Protein AF-A0A1W9QVZ1-F1 (afdb_monomer_lite)

Sequence (62 aa):
MEENDCVASLHRVHATKIEDNKRTIAEVHAFFQFKEGMLMSCNERTKTIQGSPEDEDLGRRK

pLDDT: mean 81.62, std 15.98, range [45.62, 95.0]

Radius of gyration: 15.67 Å; chains: 1; bounding box: 39×16×42 Å

Secondary structure (DSSP, 8-state):
--GGGEEEEEEEEEEE-TTT--EEEEEEEEEEEEETTEEEEEEEEEEEE-S-TTHHHHTT--

Structure (mmCIF, N/CA/C/O backbone):
data_AF-A0A1W9QVZ1-F1
#
_entry.id   AF-A0A1W9QVZ1-F1
#
loop_
_atom_site.group_PDB
_atom_site.id
_atom_site.type_symbol
_atom_site.label_atom_id
_atom_site.label_alt_id
_atom_site.label_comp_id
_atom_site.label_asym_id
_atom_site.label_entity_id
_atom_site.label_seq_id
_atom_site.pdbx_PDB_ins_code
_atom_site.Cartn_x
_atom_site.Cartn_y
_atom_site.Cartn_z
_atom_site.occupancy
_atom_site.B_iso_or_equiv
_atom_site.auth_seq_id
_atom_site.auth_comp_id
_atom_site.auth_asym_id
_atom_site.auth_atom_id
_atom_site.pdbx_PDB_model_num
ATOM 1 N N . MET A 1 1 ? -20.917 -2.644 14.715 1.00 48.62 1 MET A N 1
ATOM 2 C CA . MET A 1 1 ? -19.553 -2.228 14.339 1.00 48.62 1 MET A CA 1
ATOM 3 C C . MET A 1 1 ? -19.641 -0.723 14.236 1.00 48.62 1 MET A C 1
ATOM 5 O O . MET A 1 1 ? -20.374 -0.259 13.376 1.00 48.62 1 MET A O 1
ATOM 9 N N . GLU A 1 2 ? -19.110 0.017 15.206 1.00 48.94 2 GLU A N 1
ATOM 10 C CA . GLU A 1 2 ? -19.186 1.480 15.154 1.00 48.94 2 GLU A CA 1
ATOM 11 C C . GLU A 1 2 ? -18.294 1.953 14.001 1.00 48.94 2 GLU A C 1
ATOM 13 O O . GLU A 1 2 ? -17.106 1.648 13.971 1.00 48.94 2 GLU A O 1
ATOM 18 N N . GLU A 1 3 ? -18.881 2.641 13.020 1.00 55.59 3 GLU A N 1
ATOM 19 C CA . GLU A 1 3 ? -18.203 3.142 11.811 1.00 55.59 3 GLU A CA 1
ATOM 20 C C . GLU A 1 3 ? -17.100 4.180 12.103 1.00 55.59 3 GLU A C 1
ATOM 22 O O . GLU A 1 3 ? -16.382 4.586 11.194 1.00 55.59 3 GLU A O 1
ATOM 27 N N . ASN A 1 4 ? -16.939 4.603 13.361 1.00 63.75 4 ASN A N 1
ATOM 28 C CA . ASN A 1 4 ? -16.183 5.800 13.736 1.00 63.75 4 ASN A CA 1
ATOM 29 C C . ASN A 1 4 ? -14.679 5.588 13.956 1.00 63.75 4 ASN A C 1
ATOM 31 O O . ASN A 1 4 ? -13.956 6.569 14.097 1.00 63.75 4 ASN A O 1
ATOM 35 N N . ASP A 1 5 ? -14.198 4.345 13.945 1.00 87.50 5 ASP A N 1
ATOM 36 C CA . ASP A 1 5 ? -12.783 4.036 14.188 1.00 87.50 5 ASP A CA 1
ATOM 37 C C . ASP A 1 5 ? -12.037 3.571 12.920 1.00 87.50 5 ASP A C 1
ATOM 39 O O . ASP A 1 5 ? -10.921 3.052 12.991 1.00 87.50 5 ASP A O 1
ATOM 43 N N . CYS A 1 6 ? -12.639 3.748 11.742 1.00 89.12 6 CYS A N 1
ATOM 44 C CA . CYS A 1 6 ? -12.042 3.377 10.463 1.00 89.12 6 CYS A CA 1
ATOM 45 C C . CYS A 1 6 ? -11.479 4.602 9.735 1.00 89.12 6 CYS A C 1
ATOM 47 O O .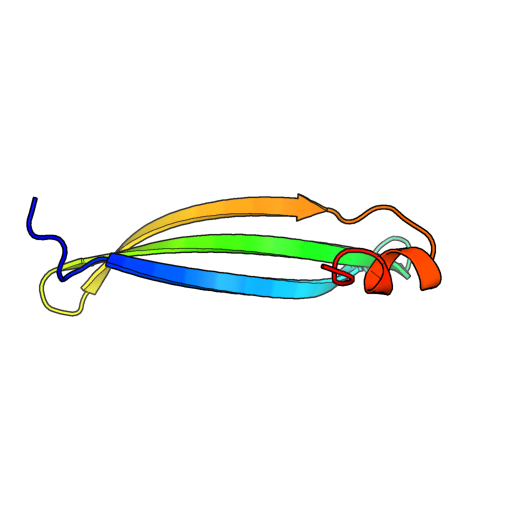 CYS A 1 6 ? -12.196 5.569 9.487 1.00 89.12 6 CYS A O 1
ATOM 49 N N . VAL A 1 7 ? -10.219 4.535 9.305 1.00 91.50 7 VAL A N 1
ATOM 50 C CA . VAL A 1 7 ? -9.601 5.540 8.427 1.00 91.50 7 VAL A CA 1
ATOM 51 C C . VAL A 1 7 ? -9.215 4.873 7.117 1.00 91.50 7 VAL A C 1
ATOM 53 O O . VAL A 1 7 ? -8.591 3.817 7.122 1.00 91.50 7 VAL A O 1
ATOM 56 N N . ALA A 1 8 ? -9.557 5.491 5.989 1.00 92.50 8 ALA A N 1
ATOM 57 C CA . ALA A 1 8 ? -9.100 5.053 4.676 1.00 92.50 8 ALA A CA 1
ATOM 58 C C . ALA A 1 8 ? -8.130 6.077 4.083 1.00 92.50 8 ALA A C 1
ATOM 60 O O . ALA A 1 8 ? -8.346 7.286 4.196 1.00 92.50 8 ALA A O 1
ATOM 61 N N . SER A 1 9 ? -7.082 5.601 3.418 1.00 93.06 9 SER A N 1
ATOM 62 C CA . SER A 1 9 ? -6.154 6.450 2.679 1.00 93.06 9 SER A CA 1
ATOM 63 C C . SER A 1 9 ? -5.827 5.872 1.305 1.00 93.06 9 SER A C 1
ATOM 65 O O . SER A 1 9 ? -5.888 4.665 1.060 1.00 93.06 9 SER A O 1
ATOM 67 N N . LEU A 1 10 ? -5.473 6.779 0.397 1.00 93.81 10 LEU A N 1
ATOM 68 C CA . LEU A 1 10 ? -5.011 6.465 -0.945 1.00 93.81 10 LEU A CA 1
ATOM 69 C C . LEU A 1 10 ? -3.633 7.091 -1.143 1.00 93.81 10 LEU A C 1
ATOM 71 O O . LEU A 1 10 ? -3.482 8.312 -1.068 1.00 93.81 10 LEU A O 1
ATOM 75 N N . HIS A 1 11 ? -2.637 6.256 -1.418 1.00 89.75 11 HIS A N 1
ATOM 76 C CA . HIS A 1 11 ? -1.259 6.685 -1.625 1.00 89.75 11 HIS A CA 1
ATOM 77 C C . HIS A 1 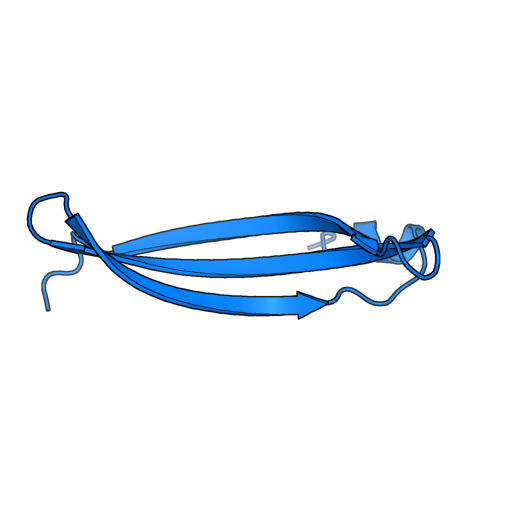11 ? -0.751 6.273 -3.001 1.00 89.75 11 HIS A C 1
ATOM 79 O O . HIS A 1 11 ? -1.083 5.203 -3.509 1.00 89.75 11 HIS A O 1
ATOM 85 N N . ARG A 1 12 ? 0.122 7.105 -3.576 1.00 90.50 12 ARG A N 1
ATOM 86 C CA . ARG A 1 12 ? 0.977 6.724 -4.700 1.00 90.50 12 ARG A CA 1
ATOM 87 C C . ARG A 1 12 ? 2.418 6.670 -4.208 1.00 90.50 12 ARG A C 1
ATOM 89 O O . ARG A 1 12 ? 2.957 7.673 -3.748 1.00 90.50 12 ARG A O 1
ATOM 96 N N . VAL A 1 13 ? 3.014 5.489 -4.280 1.00 90.81 13 VAL A N 1
ATOM 97 C CA . VAL A 1 13 ? 4.373 5.214 -3.815 1.00 90.81 13 VAL A CA 1
ATOM 98 C C . VAL A 1 13 ? 5.282 5.112 -5.026 1.00 90.81 13 VAL A C 1
ATOM 100 O O . VAL A 1 13 ? 5.037 4.304 -5.919 1.00 90.81 13 VAL A O 1
ATOM 103 N N . HIS A 1 14 ? 6.336 5.922 -5.042 1.00 90.69 14 HIS A N 1
ATOM 104 C CA . HIS A 1 14 ? 7.410 5.846 -6.025 1.00 90.69 14 HIS A CA 1
ATOM 105 C C . HIS A 1 14 ? 8.615 5.197 -5.349 1.00 90.69 14 HIS A C 1
ATOM 107 O O . HIS A 1 14 ? 9.147 5.736 -4.380 1.00 90.69 14 HIS A O 1
ATOM 113 N N . ALA A 1 15 ? 9.030 4.035 -5.842 1.00 89.31 15 ALA A N 1
ATOM 114 C CA . ALA A 1 15 ? 10.142 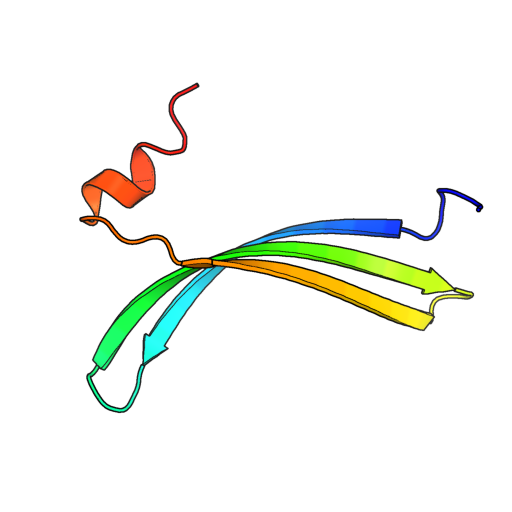3.278 -5.291 1.00 89.31 15 ALA A CA 1
ATOM 115 C C . ALA A 1 15 ? 11.158 2.946 -6.384 1.00 89.31 15 ALA A C 1
ATOM 117 O O . ALA A 1 15 ? 10.796 2.669 -7.526 1.00 89.31 15 ALA A O 1
ATOM 118 N N . THR A 1 16 ? 12.435 2.932 -6.018 1.00 90.38 16 THR A N 1
ATOM 119 C CA . THR A 1 16 ? 13.515 2.441 -6.877 1.00 90.38 16 THR A CA 1
ATOM 120 C C . THR A 1 16 ? 14.064 1.175 -6.247 1.00 90.38 16 THR A C 1
ATOM 122 O O . THR A 1 16 ? 14.547 1.207 -5.114 1.00 90.38 16 THR A O 1
ATOM 125 N N . LYS A 1 17 ? 13.974 0.050 -6.958 1.00 86.88 17 LYS A N 1
ATOM 126 C CA . LYS A 1 17 ? 14.554 -1.206 -6.488 1.00 86.88 17 LYS A CA 1
ATOM 127 C C . LYS A 1 17 ? 16.078 -1.118 -6.615 1.00 86.88 17 LYS A C 1
ATOM 129 O O . LYS A 1 17 ? 16.596 -0.788 -7.675 1.00 86.88 17 LYS A O 1
ATOM 134 N N . ILE A 1 18 ? 16.793 -1.368 -5.516 1.00 91.50 18 ILE A N 1
ATOM 135 C CA . ILE A 1 18 ? 18.249 -1.142 -5.432 1.00 91.50 18 ILE A CA 1
ATOM 136 C C . ILE A 1 18 ? 19.026 -2.114 -6.334 1.00 91.50 18 ILE A C 1
ATOM 138 O O . ILE A 1 18 ? 20.023 -1.726 -6.930 1.00 91.50 18 ILE A O 1
ATOM 142 N N . GLU A 1 19 ? 18.554 -3.356 -6.462 1.00 91.31 19 GLU A N 1
ATOM 143 C CA . GLU A 1 19 ? 19.244 -4.424 -7.204 1.00 91.31 19 GLU A CA 1
ATOM 144 C C . GLU A 1 19 ? 19.386 -4.141 -8.707 1.00 91.31 19 GLU A C 1
ATOM 146 O O . GLU A 1 19 ? 20.408 -4.475 -9.298 1.00 91.31 19 GLU A O 1
ATOM 151 N N . ASP A 1 20 ? 18.369 -3.543 -9.330 1.00 90.75 20 ASP A N 1
ATOM 152 C CA . ASP A 1 20 ? 18.279 -3.334 -10.783 1.00 90.75 20 ASP A CA 1
ATOM 153 C C . ASP A 1 20 ? 18.049 -1.860 -11.167 1.00 90.75 20 ASP A C 1
ATOM 155 O O . ASP A 1 20 ? 17.838 -1.541 -12.338 1.00 90.75 20 ASP A O 1
ATOM 159 N N . ASN A 1 21 ? 18.083 -0.953 -10.184 1.00 86.81 21 ASN A N 1
ATOM 160 C CA . ASN A 1 21 ? 17.758 0.470 -10.313 1.00 86.81 21 ASN A CA 1
ATOM 161 C C . ASN A 1 21 ? 16.396 0.730 -10.991 1.00 86.81 21 ASN A C 1
ATOM 163 O O . ASN A 1 21 ? 16.159 1.795 -11.572 1.00 86.81 21 ASN A O 1
ATOM 167 N N . LYS A 1 22 ? 15.483 -0.249 -10.945 1.00 85.38 22 LYS A N 1
ATOM 168 C CA . LYS A 1 22 ? 14.200 -0.167 -11.633 1.00 85.38 22 LYS A CA 1
ATOM 169 C C . LYS A 1 22 ? 13.223 0.662 -10.815 1.00 85.38 22 LYS A C 1
ATOM 171 O O . LYS A 1 22 ? 12.913 0.346 -9.663 1.00 85.38 22 LYS A O 1
ATOM 176 N N . ARG A 1 23 ? 12.690 1.714 -11.438 1.00 87.62 23 ARG A N 1
ATOM 177 C CA . ARG A 1 23 ? 11.595 2.502 -10.867 1.00 87.62 23 ARG A CA 1
ATOM 178 C C . ARG A 1 23 ? 10.295 1.711 -10.935 1.00 87.62 23 ARG A C 1
ATOM 180 O O . ARG A 1 23 ? 9.967 1.121 -11.960 1.00 87.62 23 ARG A O 1
ATOM 187 N N . THR A 1 24 ? 9.569 1.713 -9.830 1.00 86.25 24 THR A N 1
ATOM 188 C CA . THR A 1 24 ? 8.258 1.095 -9.678 1.00 86.25 24 THR A CA 1
ATOM 189 C C . THR A 1 24 ? 7.329 2.106 -9.033 1.00 86.25 24 THR A C 1
ATOM 191 O O . THR A 1 24 ? 7.699 2.769 -8.063 1.00 86.25 24 THR A O 1
ATOM 194 N N . ILE A 1 25 ? 6.116 2.206 -9.561 1.00 88.88 25 ILE A N 1
ATOM 195 C CA . ILE A 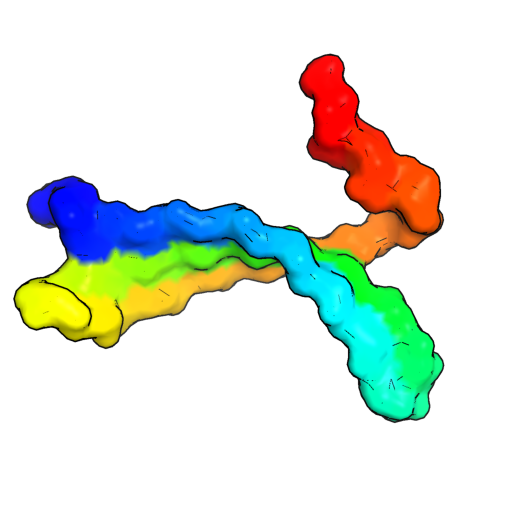1 25 ? 5.058 3.015 -8.970 1.00 88.88 25 ILE A CA 1
ATOM 196 C C . ILE A 1 25 ? 3.955 2.078 -8.521 1.00 88.88 25 ILE A C 1
ATOM 198 O O . ILE A 1 25 ? 3.573 1.151 -9.237 1.00 88.88 25 ILE A O 1
ATOM 202 N N . ALA A 1 26 ? 3.446 2.310 -7.322 1.00 90.00 26 ALA A N 1
ATOM 203 C CA . ALA A 1 26 ? 2.334 1.560 -6.780 1.00 90.00 26 ALA A CA 1
ATOM 204 C C . ALA A 1 26 ? 1.257 2.505 -6.261 1.00 90.00 26 ALA A C 1
ATOM 206 O O . ALA A 1 26 ? 1.548 3.554 -5.690 1.00 90.00 26 ALA A O 1
ATOM 207 N N . GLU A 1 27 ? 0.008 2.114 -6.456 1.00 92.75 27 GLU A N 1
ATOM 208 C CA . GLU A 1 27 ? -1.133 2.698 -5.771 1.00 92.75 27 GLU A CA 1
ATOM 209 C C . GLU A 1 27 ? -1.490 1.807 -4.582 1.00 92.75 27 GLU A C 1
ATOM 211 O O . GLU A 1 27 ? -1.614 0.591 -4.736 1.00 92.75 27 GLU A O 1
ATOM 216 N N . VAL A 1 28 ? -1.626 2.404 -3.402 1.00 93.50 28 VAL A N 1
ATOM 217 C CA . VAL A 1 28 ? -1.938 1.700 -2.156 1.00 93.50 28 VAL A CA 1
ATOM 218 C C . VAL A 1 28 ? -3.240 2.251 -1.604 1.00 93.50 28 VAL A C 1
ATOM 220 O O . VAL A 1 28 ? -3.350 3.448 -1.338 1.00 93.50 28 VAL A O 1
ATOM 223 N N . HIS A 1 29 ? -4.219 1.366 -1.449 1.00 94.75 29 HIS A N 1
ATOM 224 C CA . HIS A 1 29 ? -5.478 1.635 -0.764 1.00 94.75 29 HIS A CA 1
ATOM 225 C C . HIS A 1 29 ? -5.358 1.006 0.617 1.00 94.75 29 HIS A C 1
ATOM 227 O O . HIS A 1 29 ? -5.293 -0.221 0.708 1.00 94.75 29 HIS A O 1
ATOM 233 N N . ALA A 1 30 ? -5.284 1.821 1.664 1.00 94.69 30 ALA A N 1
ATOM 234 C CA . ALA A 1 30 ? -5.111 1.346 3.031 1.00 94.69 30 ALA A CA 1
ATOM 235 C C . ALA A 1 30 ? -6.354 1.651 3.867 1.00 94.69 30 ALA A C 1
ATOM 237 O O . ALA A 1 30 ? -6.892 2.757 3.819 1.00 94.69 30 ALA A O 1
ATOM 238 N N . PHE A 1 31 ? -6.798 0.659 4.633 1.00 94.56 31 PHE A N 1
ATOM 239 C CA . PHE A 1 31 ? -7.899 0.757 5.582 1.00 94.56 31 PHE A CA 1
ATOM 240 C C . PHE A 1 31 ? -7.375 0.426 6.974 1.00 94.56 31 PHE A C 1
ATOM 242 O O . PHE A 1 31 ? -6.974 -0.704 7.256 1.00 94.56 31 PHE A O 1
ATOM 249 N N . PHE A 1 32 ? -7.386 1.424 7.843 1.00 94.12 32 PHE A N 1
ATOM 250 C CA . PHE A 1 32 ? -6.927 1.342 9.217 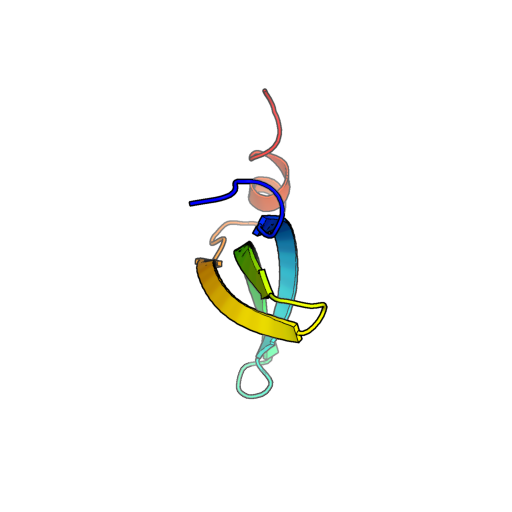1.00 94.12 32 PHE A CA 1
ATOM 251 C C . PHE A 1 32 ? -8.127 1.226 10.145 1.00 94.12 32 PHE A C 1
ATOM 253 O O . PHE A 1 32 ? -9.067 2.009 10.040 1.00 94.12 32 PHE A O 1
ATOM 260 N N . GLN A 1 33 ? -8.066 0.282 11.076 1.00 94.06 33 GLN A N 1
ATOM 261 C CA . GLN A 1 33 ? -8.999 0.185 12.189 1.00 94.06 33 GLN A CA 1
ATOM 262 C C . GLN A 1 33 ? -8.280 0.627 13.452 1.00 94.06 33 GLN A C 1
ATOM 264 O O . GLN A 1 33 ? -7.242 0.062 13.805 1.00 94.06 33 GLN A O 1
ATOM 269 N N . PHE A 1 34 ? -8.864 1.581 14.155 1.00 93.19 34 PHE A N 1
ATOM 270 C CA . PHE A 1 34 ? -8.423 2.004 15.469 1.00 93.19 34 PHE A CA 1
ATOM 271 C C . PHE A 1 34 ? -9.346 1.447 16.555 1.00 93.19 34 PHE A C 1
ATOM 273 O O . PHE A 1 34 ? -10.426 0.924 16.280 1.00 93.19 34 PHE A O 1
ATOM 280 N N . LYS A 1 35 ? -8.875 1.493 17.795 1.00 91.19 35 LYS A N 1
ATOM 281 C CA . LYS A 1 35 ? -9.689 1.353 18.997 1.00 91.19 35 LYS A CA 1
ATOM 282 C C . LYS A 1 35 ? -8.977 2.083 20.120 1.00 91.19 35 LYS A C 1
ATOM 284 O O . LYS A 1 35 ? -7.800 1.825 20.354 1.00 91.19 35 LYS A O 1
ATOM 289 N N . GLU A 1 36 ? -9.668 3.001 20.792 1.00 90.88 36 GLU A N 1
ATOM 290 C CA . GLU A 1 36 ? -9.098 3.773 21.913 1.00 90.88 36 GLU A CA 1
ATOM 291 C C . GLU A 1 36 ? -7.774 4.475 21.531 1.00 90.88 36 GLU A C 1
ATOM 293 O O . GLU A 1 36 ? -6.815 4.519 22.297 1.00 90.88 36 GLU A O 1
ATOM 298 N N . GLY A 1 37 ? -7.700 4.993 20.298 1.00 88.62 37 GLY A N 1
ATOM 299 C CA . GLY A 1 37 ? -6.510 5.663 19.758 1.00 88.62 37 GLY A CA 1
ATOM 300 C C . GLY A 1 37 ? -5.362 4.733 19.343 1.00 88.62 37 GLY A C 1
ATOM 301 O O . GLY A 1 37 ? -4.350 5.213 18.837 1.00 88.62 37 GLY A O 1
ATOM 302 N N . MET A 1 38 ? -5.504 3.416 19.507 1.00 92.75 38 MET A N 1
ATOM 303 C CA . MET A 1 38 ? -4.512 2.426 19.082 1.00 92.75 38 MET A CA 1
ATOM 304 C C . MET A 1 38 ? -4.866 1.831 17.720 1.00 92.75 38 MET A C 1
ATOM 306 O O . MET A 1 38 ? -6.024 1.508 17.467 1.00 92.75 38 MET A O 1
ATOM 310 N N . LEU A 1 39 ? -3.866 1.659 16.849 1.00 93.94 39 LEU A N 1
ATOM 311 C CA . LEU A 1 39 ? -4.033 0.973 15.567 1.00 93.94 39 LEU A CA 1
ATOM 312 C C . LEU A 1 39 ? -4.169 -0.537 15.805 1.00 93.94 39 LEU A C 1
ATOM 314 O O . LEU A 1 39 ? -3.229 -1.184 16.261 1.00 93.94 39 LEU A O 1
ATOM 318 N N . MET A 1 40 ? -5.326 -1.093 15.463 1.00 95.00 40 MET A N 1
ATOM 319 C CA . MET A 1 40 ? -5.649 -2.506 15.668 1.00 95.00 40 MET A CA 1
ATOM 320 C C . MET A 1 40 ? -5.369 -3.354 14.431 1.00 95.00 40 MET A C 1
ATOM 322 O O . MET A 1 40 ? -4.902 -4.486 14.546 1.00 95.00 40 MET A O 1
ATOM 326 N N . SER A 1 41 ? -5.655 -2.825 13.242 1.00 94.06 41 SER A N 1
ATOM 327 C CA . SER A 1 41 ? -5.369 -3.517 11.987 1.00 94.06 41 SER A CA 1
ATOM 328 C C . SER A 1 41 ? -5.168 -2.542 10.841 1.00 94.06 41 SER A C 1
ATOM 330 O O . SER A 1 41 ? -5.809 -1.494 10.800 1.00 94.06 41 SER A O 1
ATOM 332 N N . CYS A 1 42 ? -4.343 -2.943 9.878 1.00 94.19 42 CYS A N 1
ATOM 333 C CA . CYS A 1 42 ? -4.245 -2.304 8.575 1.00 94.19 42 CYS A CA 1
ATOM 334 C C . CYS A 1 42 ? -4.534 -3.348 7.493 1.00 94.19 42 CYS A C 1
ATOM 336 O O . CYS A 1 42 ? -3.883 -4.394 7.453 1.00 94.19 42 CYS A O 1
ATOM 338 N N . ASN A 1 43 ? -5.524 -3.085 6.641 1.00 94.19 43 ASN A N 1
ATOM 339 C CA . ASN A 1 43 ? -5.763 -3.855 5.429 1.00 94.19 43 ASN A CA 1
ATOM 340 C C . ASN A 1 43 ? -5.337 -3.010 4.231 1.00 94.19 43 ASN A C 1
ATOM 342 O O . ASN A 1 43 ? -5.922 -1.957 3.976 1.00 94.19 43 ASN A O 1
ATOM 346 N N . GLU A 1 44 ? -4.316 -3.466 3.513 1.00 92.88 44 GLU A N 1
ATOM 347 C CA . GLU A 1 44 ? -3.780 -2.742 2.366 1.00 92.88 44 GLU A CA 1
ATOM 348 C C . GLU A 1 44 ? -3.947 -3.546 1.087 1.00 92.88 44 GLU A C 1
ATOM 350 O O . GLU A 1 44 ? -3.618 -4.734 1.012 1.00 92.88 44 GLU A O 1
ATOM 355 N N . ARG A 1 45 ? -4.415 -2.861 0.044 1.00 93.69 45 ARG A N 1
ATOM 356 C CA . ARG A 1 45 ? -4.411 -3.365 -1.321 1.00 93.69 45 ARG A CA 1
ATOM 357 C C . ARG A 1 45 ? -3.456 -2.531 -2.156 1.00 93.69 45 ARG A C 1
ATOM 359 O O . ARG A 1 45 ? -3.731 -1.373 -2.465 1.00 93.69 45 ARG A O 1
ATOM 366 N N . THR A 1 46 ? -2.370 -3.166 -2.573 1.00 92.12 46 THR A N 1
ATOM 367 C CA . THR A 1 46 ? -1.345 -2.549 -3.415 1.00 92.12 46 THR A CA 1
ATOM 368 C C . THR A 1 46 ? -1.508 -2.993 -4.860 1.00 92.12 46 THR A C 1
ATOM 370 O O . THR A 1 46 ? -1.561 -4.188 -5.157 1.00 92.12 46 THR A O 1
ATOM 373 N N . LYS A 1 47 ? -1.562 -2.028 -5.776 1.00 89.69 47 LYS A N 1
ATOM 374 C CA . LYS A 1 47 ? -1.562 -2.253 -7.221 1.00 89.69 47 LYS A CA 1
ATOM 375 C C . LYS A 1 47 ? -0.325 -1.605 -7.825 1.00 89.69 47 LYS A C 1
ATOM 377 O O . LYS A 1 47 ? -0.193 -0.384 -7.814 1.00 89.69 47 LYS A O 1
ATOM 382 N N . THR A 1 48 ? 0.569 -2.410 -8.391 1.00 88.12 48 THR A N 1
ATOM 383 C CA . THR A 1 48 ? 1.681 -1.885 -9.189 1.00 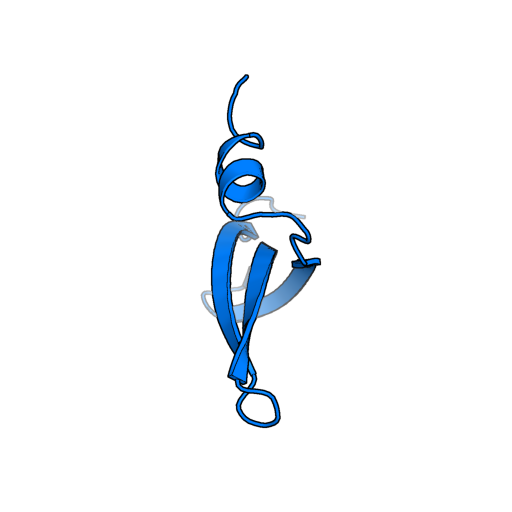88.12 48 THR A CA 1
ATOM 384 C C . THR A 1 48 ? 1.140 -1.300 -10.488 1.00 88.12 48 THR A C 1
ATOM 386 O O . THR A 1 48 ? 0.429 -1.978 -11.232 1.00 88.12 48 THR A O 1
ATOM 389 N N . ILE A 1 49 ? 1.473 -0.043 -10.757 1.00 82.31 49 ILE A N 1
ATOM 390 C CA . ILE A 1 49 ? 1.163 0.618 -12.019 1.00 82.31 49 ILE A CA 1
ATOM 391 C C . ILE A 1 49 ? 2.290 0.251 -12.985 1.00 82.31 49 ILE A C 1
ATOM 393 O O . ILE A 1 49 ? 3.450 0.596 -12.767 1.00 82.31 49 ILE A O 1
ATOM 397 N N . GLN A 1 50 ? 1.943 -0.520 -14.012 1.00 70.00 50 GLN A N 1
ATOM 398 C CA . GLN A 1 50 ? 2.822 -0.844 -15.131 1.00 70.00 50 GLN A CA 1
ATOM 399 C C . GLN A 1 50 ? 2.338 -0.035 -16.337 1.00 70.00 50 GLN A C 1
ATOM 401 O O . GLN A 1 50 ? 1.163 -0.118 -16.682 1.00 70.00 50 GLN A O 1
ATOM 406 N N . GLY A 1 51 ? 3.221 0.756 -16.939 1.00 62.84 51 GLY A N 1
ATOM 407 C CA . GLY A 1 51 ? 2.907 1.637 -18.064 1.00 62.84 51 GLY A CA 1
ATOM 408 C C . GLY A 1 51 ? 4.076 2.572 -18.358 1.00 62.84 51 GLY A C 1
ATOM 409 O O . GLY A 1 51 ? 5.016 2.644 -17.558 1.00 62.84 51 GLY A O 1
ATOM 410 N N . SER A 1 52 ? 4.059 3.244 -19.509 1.00 60.06 52 SER A N 1
ATOM 411 C CA . SER A 1 52 ? 5.027 4.310 -19.782 1.00 60.06 52 SER A CA 1
ATOM 412 C C . SER A 1 52 ? 4.748 5.522 -18.872 1.00 60.06 52 SER A C 1
ATOM 414 O O . SER A 1 52 ? 3.663 5.610 -18.293 1.00 60.06 52 SER A O 1
ATOM 416 N N . PRO A 1 53 ? 5.685 6.475 -18.703 1.00 62.25 53 PRO A N 1
ATOM 417 C CA . PRO A 1 53 ? 5.443 7.673 -17.895 1.00 62.25 53 PRO A CA 1
ATOM 418 C C . PRO A 1 53 ? 4.184 8.451 -18.312 1.00 62.25 53 PRO A C 1
ATOM 420 O O . PRO A 1 53 ? 3.548 9.089 -17.478 1.00 62.25 53 PRO A O 1
ATOM 423 N N . GLU A 1 54 ? 3.789 8.374 -19.588 1.00 61.53 54 GLU A N 1
ATOM 424 C CA . GLU A 1 54 ? 2.546 8.970 -20.084 1.00 61.53 54 GLU A CA 1
ATOM 425 C C . GLU A 1 54 ? 1.281 8.256 -19.559 1.00 61.53 54 GLU A C 1
ATOM 427 O O . GLU A 1 54 ? 0.260 8.907 -19.324 1.00 61.53 54 GLU A O 1
ATOM 432 N N . ASP A 1 55 ? 1.345 6.946 -19.301 1.00 58.34 55 ASP A N 1
ATOM 433 C CA . ASP A 1 55 ? 0.239 6.155 -18.739 1.00 58.34 55 ASP A CA 1
ATOM 434 C C . ASP A 1 55 ? 0.014 6.430 -17.241 1.00 58.34 55 ASP A C 1
ATOM 436 O O . ASP A 1 55 ? -1.087 6.220 -16.721 1.00 58.34 55 ASP A O 1
ATOM 440 N N . GLU A 1 56 ? 1.026 6.946 -16.533 1.00 56.38 56 GLU A N 1
ATOM 441 C CA . GLU A 1 56 ? 0.923 7.326 -15.115 1.00 56.38 56 GLU A CA 1
ATOM 442 C C . GLU A 1 56 ? -0.099 8.457 -14.876 1.00 56.38 56 GLU A C 1
ATOM 444 O O . GLU A 1 56 ? -0.653 8.572 -13.768 1.00 56.38 56 GLU A O 1
ATOM 449 N N . ASP A 1 57 ? -0.347 9.269 -15.911 1.00 56.69 57 ASP A N 1
ATOM 450 C CA . ASP A 1 57 ? -1.217 10.453 -15.908 1.00 56.69 57 ASP A CA 1
ATOM 451 C C . ASP A 1 57 ? -2.624 10.170 -16.480 1.00 56.69 57 ASP A C 1
ATOM 453 O O . ASP A 1 57 ? -3.613 10.800 -16.095 1.00 56.69 57 ASP A O 1
ATOM 457 N N . LEU A 1 58 ? -2.764 9.159 -17.347 1.00 55.81 58 LEU A N 1
ATOM 458 C CA . LEU A 1 58 ? -4.039 8.819 -17.999 1.00 55.81 58 LEU A CA 1
ATOM 459 C C . LEU A 1 58 ? -5.091 8.232 -17.047 1.00 55.81 58 LEU A C 1
ATOM 461 O O . LEU A 1 58 ? -6.285 8.418 -17.275 1.00 55.81 58 LEU A O 1
ATOM 465 N N . GLY A 1 59 ? -4.685 7.617 -15.932 1.00 49.81 59 GLY A N 1
ATOM 466 C CA . GLY A 1 59 ? -5.600 7.103 -14.900 1.00 49.81 59 GLY A CA 1
ATOM 467 C C . GLY A 1 59 ? -6.402 8.173 -14.136 1.00 49.81 59 GLY A C 1
ATOM 468 O O . GLY A 1 59 ? -7.113 7.833 -13.192 1.00 49.81 59 GLY A O 1
ATOM 469 N N . ARG A 1 60 ? -6.271 9.461 -14.494 1.00 54.69 60 ARG A N 1
ATOM 470 C CA . ARG A 1 60 ? -6.932 10.605 -13.837 1.00 54.69 60 ARG A CA 1
ATOM 471 C C . ARG A 1 60 ? -7.868 11.420 -14.733 1.00 54.69 60 ARG A C 1
ATOM 473 O O . ARG A 1 60 ? -8.476 12.372 -14.241 1.00 54.69 60 ARG A O 1
ATOM 480 N N . ARG A 1 61 ? -8.023 11.079 -16.015 1.00 49.72 61 ARG A N 1
ATOM 481 C CA . ARG A 1 61 ? -9.030 11.731 -16.866 1.00 49.72 61 ARG A CA 1
ATOM 482 C C . ARG A 1 61 ? -10.379 11.049 -16.614 1.00 49.72 61 ARG A C 1
ATOM 484 O O . ARG A 1 61 ? -10.553 9.894 -16.985 1.00 49.72 61 ARG A O 1
ATOM 491 N N . LYS A 1 62 ? -11.246 11.749 -15.874 1.00 45.62 62 LYS A N 1
ATOM 492 C CA . LYS A 1 62 ? -12.646 11.379 -15.608 1.00 45.62 62 LYS A CA 1
ATOM 493 C C . LYS A 1 62 ? -13.420 11.090 -16.889 1.00 45.62 62 LYS A C 1
ATOM 495 O O . LYS A 1 62 ? -13.162 11.802 -17.885 1.00 45.62 62 LYS A O 1
#

Foldseek 3Di:
DPPPQKDWDWDWDWDQDPVVRDIWIKIKIWIFGDDPNHTDDIDIDIDIDDDDPVSVPVVPDD